Protein AF-A0A3P7JGV8-F1 (afdb_monomer_lite)

Structure (mmCIF, N/CA/C/O backbone):
data_AF-A0A3P7JGV8-F1
#
_entry.id   AF-A0A3P7JGV8-F1
#
loop_
_atom_site.group_PDB
_atom_site.id
_atom_site.type_symbol
_atom_site.label_atom_id
_atom_site.label_alt_id
_atom_site.label_comp_id
_atom_site.label_asym_id
_atom_site.label_entity_id
_atom_site.label_seq_id
_atom_site.pdbx_PDB_ins_code
_atom_site.Cartn_x
_atom_site.Cartn_y
_atom_site.Cartn_z
_atom_site.occupancy
_atom_site.B_iso_or_equiv
_atom_site.auth_seq_id
_atom_site.auth_comp_id
_atom_site.auth_asym_id
_atom_site.auth_atom_id
_atom_site.pdbx_PDB_model_num
ATOM 1 N N . MET A 1 1 ? -9.770 -25.391 11.027 1.00 71.06 1 MET A N 1
ATOM 2 C CA . MET A 1 1 ? -9.565 -23.963 10.692 1.00 71.06 1 MET A CA 1
ATOM 3 C C . MET A 1 1 ? -9.529 -23.192 12.005 1.00 71.06 1 MET A C 1
ATOM 5 O O . MET A 1 1 ? -10.420 -23.415 12.811 1.00 71.06 1 MET A O 1
ATOM 9 N N . ARG A 1 2 ? -8.484 -22.404 12.290 1.00 91.50 2 ARG A N 1
ATOM 10 C CA . ARG A 1 2 ? -8.426 -21.579 13.514 1.00 91.50 2 ARG A CA 1
ATOM 11 C C . ARG A 1 2 ? -9.051 -20.216 13.216 1.00 91.50 2 ARG A C 1
ATOM 13 O O . ARG A 1 2 ? -8.828 -19.690 12.130 1.00 91.50 2 ARG A O 1
ATOM 20 N N . GLN A 1 3 ? -9.814 -19.675 14.157 1.00 94.56 3 GLN A N 1
ATOM 21 C CA . GLN A 1 3 ? -10.401 -18.338 14.077 1.00 94.56 3 GLN A CA 1
ATOM 22 C C . GLN A 1 3 ? -9.959 -17.527 15.295 1.00 94.56 3 GLN A C 1
ATOM 24 O O . GLN A 1 3 ? -9.819 -18.079 16.385 1.00 94.56 3 GLN A O 1
ATOM 29 N N . THR A 1 4 ? -9.750 -16.230 15.093 1.00 95.12 4 THR A N 1
ATOM 30 C CA . THR A 1 4 ? -9.373 -15.276 16.139 1.00 95.12 4 THR A CA 1
ATOM 31 C C . THR A 1 4 ? -10.294 -14.073 16.033 1.00 95.12 4 THR A C 1
ATOM 33 O O . THR A 1 4 ? -10.573 -13.609 14.930 1.00 95.12 4 THR A O 1
ATOM 36 N N . MET A 1 5 ? -10.744 -13.557 17.173 1.00 95.12 5 MET A N 1
ATOM 37 C CA . MET A 1 5 ? -11.466 -12.290 17.237 1.00 95.12 5 MET A CA 1
ATOM 38 C C . MET A 1 5 ? -10.509 -11.176 17.650 1.00 95.12 5 MET A C 1
ATOM 40 O O . MET A 1 5 ? -9.721 -11.351 18.577 1.00 95.12 5 MET A O 1
ATOM 44 N N . ILE A 1 6 ? -10.581 -10.037 16.965 1.00 95.31 6 ILE A N 1
ATOM 45 C CA . ILE A 1 6 ? -9.755 -8.861 17.251 1.00 95.31 6 ILE A CA 1
ATOM 46 C C . ILE A 1 6 ? -10.686 -7.731 17.687 1.00 95.31 6 ILE A C 1
ATOM 48 O O . ILE A 1 6 ? -11.439 -7.197 16.870 1.00 95.31 6 ILE A O 1
ATOM 52 N N . CYS A 1 7 ? -10.635 -7.366 18.969 1.00 95.69 7 CYS A N 1
ATOM 53 C CA . CYS A 1 7 ? -11.390 -6.229 19.489 1.00 95.69 7 CYS A CA 1
ATOM 54 C C . CYS A 1 7 ? -10.859 -4.924 18.878 1.00 95.69 7 CYS A C 1
ATOM 56 O O . CYS A 1 7 ? -9.681 -4.611 19.010 1.00 95.69 7 CYS A O 1
ATOM 58 N N . GLN A 1 8 ? -11.732 -4.151 18.229 1.00 95.75 8 GLN A N 1
ATOM 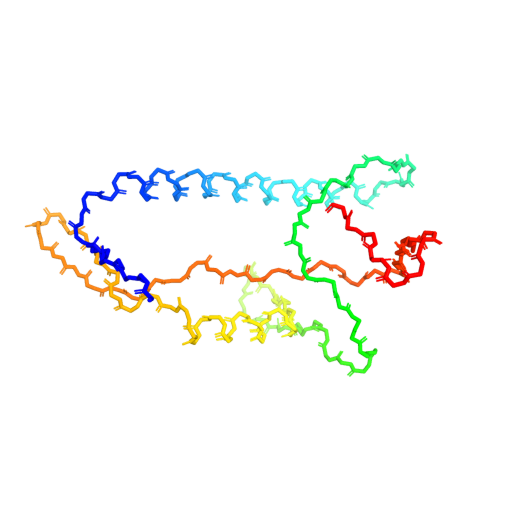59 C CA . GLN A 1 8 ? -11.371 -2.862 17.619 1.00 95.75 8 GLN A CA 1
ATOM 60 C C . GLN A 1 8 ? -11.399 -1.692 18.619 1.00 95.75 8 GLN A C 1
ATOM 62 O O . GLN A 1 8 ? -11.032 -0.583 18.260 1.00 95.75 8 GLN A O 1
ATOM 67 N N . ARG A 1 9 ? -11.849 -1.925 19.860 1.00 95.06 9 ARG A N 1
ATOM 68 C CA . ARG A 1 9 ? -11.994 -0.910 20.925 1.00 95.06 9 ARG A CA 1
ATOM 69 C C . ARG A 1 9 ? -10.976 -1.089 22.054 1.00 95.06 9 ARG A C 1
ATOM 71 O O . ARG A 1 9 ? -11.131 -0.508 23.121 1.00 95.06 9 ARG A O 1
ATOM 78 N N . GLU A 1 10 ? -9.989 -1.954 21.843 1.00 94.44 10 GLU A N 1
ATOM 79 C CA . GLU A 1 10 ? -8.896 -2.145 22.789 1.00 94.44 10 GLU A CA 1
ATOM 80 C C . GLU A 1 10 ? -8.026 -0.883 22.861 1.00 94.44 10 GLU A C 1
ATOM 82 O O . GLU A 1 10 ? -8.048 -0.051 21.949 1.00 94.44 10 GLU A O 1
ATOM 87 N N . ASN A 1 11 ? -7.234 -0.738 23.924 1.00 92.81 11 ASN A N 1
ATOM 88 C CA . ASN A 1 11 ? -6.272 0.359 24.003 1.00 92.81 11 ASN A CA 1
ATOM 89 C C . ASN A 1 11 ? -5.304 0.326 22.799 1.00 92.81 11 ASN A C 1
ATOM 91 O O . ASN A 1 11 ? -4.535 -0.620 22.616 1.00 92.81 11 ASN A O 1
ATOM 95 N N . ALA A 1 12 ? -5.328 1.390 21.992 1.00 93.19 12 ALA A N 1
ATOM 96 C CA . ALA A 1 12 ? -4.608 1.477 20.726 1.00 93.19 12 ALA A CA 1
ATOM 97 C C . ALA A 1 12 ? -3.089 1.692 20.862 1.00 93.19 12 ALA A C 1
ATOM 99 O O . ALA A 1 12 ? -2.397 1.666 19.846 1.00 93.19 12 ALA A O 1
ATOM 100 N N . PHE A 1 13 ? -2.544 1.817 22.082 1.00 95.50 13 PHE A N 1
ATOM 101 C CA . PHE A 1 13 ? -1.126 2.099 22.361 1.00 95.50 13 PHE A CA 1
ATOM 102 C C . PHE A 1 13 ? -0.137 1.351 21.451 1.00 95.50 13 PHE A C 1
ATOM 104 O O . PHE A 1 13 ? 0.807 1.946 20.926 1.00 95.50 13 PHE A O 1
ATOM 111 N N . TYR A 1 14 ? -0.346 0.048 21.241 1.00 96.06 14 TYR A N 1
ATOM 112 C CA . TYR A 1 14 ? 0.543 -0.755 20.402 1.00 96.06 14 TYR A CA 1
ATOM 113 C C . TYR A 1 14 ? 0.464 -0.350 18.923 1.00 96.06 14 TYR A C 1
ATOM 115 O O . TYR A 1 14 ? 1.490 -0.113 18.283 1.00 96.06 14 TYR A O 1
ATOM 123 N N . VAL A 1 15 ? -0.753 -0.241 18.386 1.00 94.56 15 VAL A N 1
ATOM 124 C CA . VAL A 1 15 ? -0.996 0.153 16.991 1.00 94.56 15 VAL A CA 1
ATOM 125 C C . VAL A 1 15 ? -0.494 1.573 16.748 1.00 94.56 15 VAL A C 1
ATOM 127 O O . VAL A 1 15 ? 0.194 1.810 15.757 1.00 94.56 15 VAL A O 1
ATOM 130 N N . ASP A 1 16 ? -0.760 2.490 17.673 1.00 95.12 16 ASP A N 1
ATOM 131 C CA . ASP A 1 16 ? -0.346 3.890 17.585 1.00 95.12 16 ASP A CA 1
ATOM 132 C C . ASP A 1 16 ? 1.173 4.031 17.617 1.00 95.12 16 ASP A C 1
ATOM 134 O O . ASP A 1 16 ? 1.749 4.778 16.826 1.00 95.12 16 ASP A O 1
ATOM 138 N N . THR A 1 17 ? 1.851 3.248 18.459 1.00 97.06 17 THR A N 1
ATOM 139 C CA . THR A 1 17 ? 3.316 3.207 18.483 1.00 97.06 17 THR A CA 1
ATOM 140 C C . THR A 1 17 ? 3.865 2.741 17.134 1.00 97.06 17 THR A C 1
ATOM 142 O O . THR A 1 17 ? 4.757 3.381 16.572 1.00 97.06 17 THR A O 1
ATOM 145 N N . VAL A 1 18 ? 3.313 1.663 16.567 1.00 97.25 18 VAL A N 1
ATOM 146 C CA . VAL A 1 18 ? 3.728 1.156 15.248 1.00 97.25 18 VAL A CA 1
ATOM 147 C C . VAL A 1 18 ? 3.458 2.187 14.147 1.00 97.25 18 VAL A C 1
ATOM 149 O O . VAL A 1 18 ? 4.340 2.427 13.318 1.00 97.25 18 VAL A O 1
ATOM 152 N N . LYS A 1 19 ? 2.292 2.846 14.159 1.00 94.94 19 LYS A N 1
ATOM 153 C CA . LYS A 1 19 ? 1.949 3.934 13.226 1.00 94.94 19 LYS A CA 1
ATOM 154 C C . LYS A 1 19 ? 2.938 5.099 13.347 1.00 94.94 19 LYS A C 1
ATOM 156 O O . LYS A 1 19 ? 3.503 5.516 12.341 1.00 94.94 19 LYS A O 1
ATOM 161 N N . ALA A 1 20 ? 3.266 5.532 14.561 1.00 96.50 20 ALA A N 1
ATOM 162 C CA . ALA A 1 20 ? 4.226 6.610 14.793 1.00 96.50 20 ALA A CA 1
ATOM 163 C C . ALA A 1 20 ? 5.645 6.276 14.296 1.00 96.50 20 ALA A C 1
ATOM 165 O O . ALA A 1 20 ? 6.373 7.163 13.846 1.00 96.50 20 ALA A O 1
ATOM 166 N N . PHE A 1 21 ? 6.075 5.013 14.388 1.00 97.56 21 PHE A N 1
ATOM 167 C CA . PHE A 1 21 ? 7.349 4.570 13.807 1.00 97.56 21 PHE A CA 1
ATOM 168 C C . PHE A 1 21 ? 7.293 4.479 12.278 1.00 97.56 21 PHE A C 1
ATOM 170 O O . PHE A 1 21 ? 8.256 4.866 11.611 1.00 97.56 21 PHE A O 1
ATOM 177 N N . ARG A 1 22 ? 6.178 3.995 11.717 1.00 95.75 22 ARG A N 1
ATOM 178 C CA . ARG A 1 22 ? 5.936 3.963 10.267 1.00 95.75 22 ARG A CA 1
ATOM 179 C C . ARG A 1 22 ? 6.019 5.369 9.674 1.00 95.75 22 ARG A C 1
ATOM 181 O O . ARG A 1 22 ? 6.733 5.558 8.694 1.00 95.75 22 ARG A O 1
ATOM 188 N N . ASP A 1 23 ? 5.343 6.334 10.285 1.00 94.50 23 ASP A N 1
ATOM 189 C CA . ASP A 1 23 ? 5.242 7.696 9.756 1.00 94.50 23 ASP A CA 1
ATOM 190 C C . ASP A 1 23 ? 6.601 8.404 9.799 1.00 94.50 23 ASP A C 1
ATOM 192 O O . ASP A 1 23 ? 7.064 8.900 8.774 1.00 94.50 23 ASP A O 1
ATOM 196 N N . ARG A 1 24 ? 7.341 8.280 10.911 1.00 96.00 24 ARG A N 1
ATOM 197 C CA . ARG A 1 24 ? 8.739 8.745 10.987 1.00 96.00 24 ARG A CA 1
ATOM 198 C C . ARG A 1 24 ? 9.626 8.125 9.905 1.00 96.00 24 ARG A C 1
ATOM 200 O O . ARG A 1 24 ? 10.481 8.795 9.333 1.00 96.00 24 ARG A O 1
ATOM 207 N N . ARG A 1 25 ? 9.449 6.835 9.595 1.00 95.94 25 ARG A N 1
ATOM 208 C CA . ARG A 1 25 ? 10.186 6.185 8.500 1.00 95.94 25 ARG A CA 1
ATOM 209 C C . ARG A 1 25 ? 9.813 6.779 7.138 1.00 95.94 25 ARG A C 1
ATOM 211 O O . ARG A 1 25 ? 10.694 6.863 6.282 1.00 95.94 25 ARG A O 1
ATOM 218 N N . TYR A 1 26 ? 8.555 7.152 6.910 1.00 93.12 26 TYR A N 1
ATOM 219 C CA . TYR A 1 26 ? 8.140 7.790 5.659 1.00 93.12 26 TYR A CA 1
ATOM 220 C C . TYR A 1 26 ? 8.809 9.149 5.457 1.00 93.12 26 TYR A C 1
ATOM 222 O O . TYR A 1 26 ? 9.305 9.385 4.354 1.00 93.12 26 TYR A O 1
ATOM 230 N N . ASP A 1 27 ? 8.962 9.951 6.511 1.00 92.81 27 ASP A N 1
ATOM 231 C CA . ASP A 1 27 ? 9.706 11.216 6.443 1.00 92.81 27 ASP A CA 1
ATOM 232 C C . ASP A 1 27 ? 11.145 10.985 5.957 1.00 92.81 27 ASP A C 1
ATOM 234 O O . ASP A 1 27 ? 11.599 11.578 4.975 1.00 92.81 27 ASP A O 1
ATOM 238 N N . TYR A 1 28 ? 11.858 10.037 6.577 1.00 92.50 28 TYR A N 1
ATOM 239 C CA . TYR A 1 28 ? 13.225 9.698 6.166 1.00 92.50 28 TYR A CA 1
ATOM 240 C C . TYR A 1 28 ? 13.297 9.088 4.764 1.00 92.50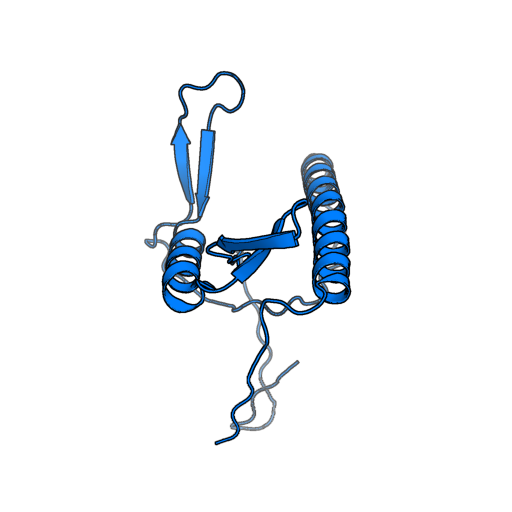 28 TYR A C 1
ATOM 242 O O . TYR A 1 28 ? 14.250 9.348 4.028 1.00 92.50 28 TYR A O 1
ATOM 250 N N . LYS A 1 29 ? 12.300 8.291 4.365 1.00 89.25 29 LYS A N 1
ATOM 251 C CA . LYS A 1 29 ? 12.213 7.735 3.008 1.00 89.25 29 LYS A CA 1
ATOM 252 C C . LYS A 1 29 ? 12.064 8.850 1.970 1.00 89.25 29 LYS A C 1
ATOM 254 O O . LYS A 1 29 ? 12.710 8.785 0.923 1.00 89.25 29 LYS A O 1
ATOM 259 N N . GLU A 1 30 ? 11.252 9.868 2.247 1.00 88.50 30 GLU A N 1
ATOM 260 C CA . GLU A 1 30 ? 11.083 11.019 1.358 1.00 88.50 30 GLU A CA 1
ATOM 261 C C . GLU A 1 30 ? 12.363 11.860 1.275 1.00 88.50 30 GLU A C 1
ATOM 263 O O . GLU A 1 30 ? 12.797 12.207 0.173 1.00 88.50 30 GLU A O 1
ATOM 268 N N . LEU A 1 31 ? 13.007 12.132 2.414 1.00 89.56 31 LEU A N 1
ATOM 269 C CA . LEU A 1 31 ? 14.292 12.836 2.460 1.00 89.56 31 LEU A CA 1
ATOM 270 C C . LEU A 1 31 ? 15.369 12.094 1.661 1.00 89.56 31 LEU A C 1
ATOM 272 O O . LEU A 1 31 ? 16.068 12.706 0.854 1.00 89.56 31 LEU A O 1
ATOM 276 N N . LEU A 1 32 ? 15.449 10.768 1.808 1.00 86.94 32 LEU A N 1
ATOM 277 C CA . LEU A 1 32 ? 16.364 9.932 1.033 1.00 86.94 32 LEU A CA 1
ATOM 278 C C . LEU A 1 32 ? 16.055 9.993 -0.467 1.00 86.94 32 LEU A C 1
ATOM 280 O O . LEU A 1 32 ? 16.978 10.069 -1.274 1.00 86.94 32 LEU A O 1
ATOM 284 N N . LYS A 1 33 ? 14.775 9.968 -0.859 1.00 85.56 33 LYS A N 1
ATOM 285 C CA . LYS A 1 33 ? 14.370 10.080 -2.268 1.00 85.56 33 LYS A CA 1
ATOM 286 C C . LYS A 1 33 ? 14.802 11.419 -2.870 1.00 85.56 33 LYS A C 1
ATOM 288 O O . LYS A 1 33 ? 15.330 11.431 -3.978 1.00 85.56 33 LYS A O 1
ATOM 293 N N . LYS A 1 34 ? 14.613 12.523 -2.141 1.00 84.56 34 LYS A N 1
ATOM 294 C CA . LYS A 1 34 ? 15.070 13.859 -2.558 1.00 84.56 34 LYS A CA 1
ATOM 295 C C . LYS A 1 34 ? 16.590 13.901 -2.706 1.00 84.56 34 LYS A C 1
ATOM 297 O O . LYS A 1 34 ? 17.073 14.299 -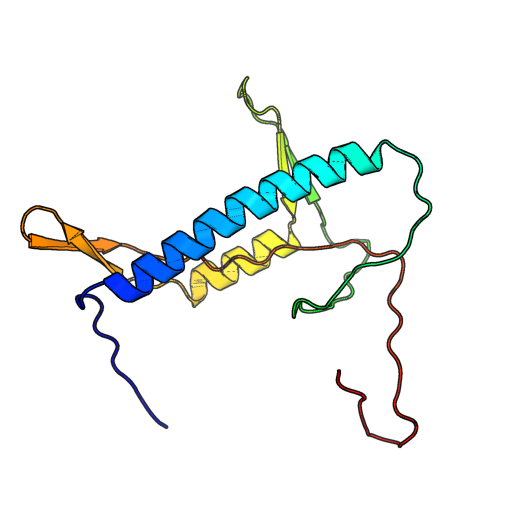3.756 1.00 84.56 34 LYS A O 1
ATOM 302 N N . ALA A 1 35 ? 17.323 13.409 -1.706 1.00 83.44 35 ALA A N 1
ATOM 303 C CA . ALA A 1 35 ? 18.783 13.362 -1.742 1.00 83.44 35 ALA A CA 1
ATOM 304 C C . ALA A 1 35 ? 19.311 12.526 -2.920 1.00 83.44 35 ALA A C 1
ATOM 306 O O . ALA A 1 35 ? 20.182 12.989 -3.649 1.00 83.44 35 ALA A O 1
ATOM 307 N N . LYS A 1 36 ? 18.746 11.333 -3.161 1.00 79.81 36 LYS A N 1
ATOM 308 C CA . LYS A 1 36 ? 19.095 10.490 -4.318 1.00 79.81 36 LYS A CA 1
ATOM 309 C C . LYS A 1 36 ? 18.847 11.199 -5.646 1.00 79.81 36 LYS A C 1
ATOM 311 O O . LYS A 1 36 ? 19.712 11.163 -6.508 1.00 79.81 36 LYS A O 1
ATOM 316 N N . SER A 1 37 ? 17.708 11.882 -5.780 1.00 77.44 37 SER A N 1
ATOM 317 C CA . SER A 1 37 ? 17.404 12.664 -6.982 1.00 77.44 37 SER A CA 1
ATOM 318 C C . SER A 1 37 ? 18.427 13.774 -7.230 1.00 77.44 37 SER A C 1
ATOM 320 O O . SER A 1 37 ? 18.732 14.039 -8.383 1.00 77.44 37 SER A O 1
ATOM 322 N N . SER A 1 38 ? 18.955 14.414 -6.182 1.00 75.19 38 SER A N 1
ATOM 323 C CA . SER A 1 38 ? 20.021 15.418 -6.314 1.00 75.19 38 SER A CA 1
ATOM 324 C C . SER A 1 38 ? 21.393 14.803 -6.622 1.00 75.19 38 SER A C 1
ATOM 326 O O . SER A 1 38 ? 22.196 15.417 -7.310 1.00 75.19 38 SER A O 1
ATOM 328 N N . LEU A 1 39 ? 21.670 13.594 -6.125 1.00 70.44 39 LEU A N 1
ATOM 329 C CA . LEU A 1 39 ? 22.896 12.841 -6.423 1.00 70.44 39 LEU A CA 1
ATOM 330 C C . LEU A 1 39 ? 22.919 12.289 -7.854 1.00 70.44 39 LEU A C 1
ATOM 332 O O . LEU A 1 39 ? 23.986 12.210 -8.447 1.00 70.44 39 LEU A O 1
ATOM 336 N N . ASP A 1 40 ? 21.762 11.937 -8.419 1.00 64.31 40 ASP A N 1
ATOM 337 C CA . ASP A 1 40 ? 21.639 11.459 -9.803 1.00 64.31 40 ASP A CA 1
ATOM 338 C C . ASP A 1 40 ? 22.023 12.521 -10.857 1.00 64.31 40 ASP A C 1
ATOM 340 O O . ASP A 1 40 ? 22.265 12.160 -12.010 1.00 64.31 40 ASP A O 1
ATOM 344 N N . GLU A 1 41 ? 22.119 13.801 -10.476 1.00 65.00 41 GLU A N 1
ATOM 345 C CA . GLU A 1 41 ? 22.660 14.889 -11.310 1.00 65.00 41 GLU A CA 1
ATOM 346 C C . GLU A 1 41 ? 24.209 14.924 -11.332 1.00 65.00 41 GLU A C 1
ATOM 348 O O . GLU A 1 41 ? 24.799 15.701 -12.083 1.00 65.00 41 GLU A O 1
ATOM 353 N N . ILE A 1 42 ? 24.881 14.067 -10.550 1.00 54.91 42 ILE A N 1
ATOM 354 C CA . ILE A 1 42 ? 26.345 13.938 -10.446 1.00 54.91 42 ILE A CA 1
ATOM 355 C C . ILE A 1 42 ? 26.779 12.579 -11.049 1.00 54.91 42 ILE A C 1
ATOM 357 O O . ILE A 1 42 ? 26.058 11.587 -10.950 1.00 54.91 42 ILE A O 1
ATOM 361 N N . SER A 1 43 ? 27.934 12.519 -11.732 1.00 49.03 43 SER A N 1
ATOM 362 C CA . SER A 1 43 ? 28.381 11.340 -12.504 1.00 49.03 43 SER A CA 1
ATOM 363 C C . SER A 1 43 ? 28.489 10.054 -11.669 1.00 49.03 43 SER A C 1
ATOM 365 O O . SER A 1 43 ? 29.055 10.062 -10.577 1.00 49.03 43 SER A O 1
ATOM 367 N N . LYS A 1 44 ? 27.978 8.946 -12.222 1.00 56.69 44 LYS A N 1
ATOM 368 C CA . LYS A 1 44 ? 27.690 7.678 -11.534 1.00 56.69 44 LYS A CA 1
ATOM 369 C C . LYS A 1 44 ? 28.775 6.612 -11.733 1.00 56.69 44 LYS A C 1
ATOM 371 O O . LYS A 1 44 ? 28.606 5.744 -12.581 1.00 56.69 44 LYS A O 1
ATOM 376 N N . ASP A 1 45 ? 29.804 6.621 -10.893 1.00 51.19 45 ASP A N 1
ATOM 377 C CA . ASP A 1 45 ? 30.684 5.464 -10.685 1.00 51.19 45 ASP A CA 1
ATOM 378 C C . ASP A 1 45 ? 30.623 5.065 -9.206 1.00 51.19 45 ASP A C 1
ATOM 380 O O . ASP A 1 45 ? 31.378 5.590 -8.403 1.00 51.19 45 ASP A O 1
ATOM 384 N N . ASP A 1 46 ? 29.662 4.209 -8.832 1.00 44.44 46 ASP A N 1
ATOM 385 C CA . ASP A 1 46 ? 29.834 3.219 -7.755 1.00 44.44 46 ASP A CA 1
ATOM 386 C C . ASP A 1 46 ? 28.582 2.346 -7.565 1.00 44.44 46 ASP A C 1
ATOM 388 O O . ASP A 1 46 ? 27.467 2.811 -7.311 1.00 44.44 46 ASP A O 1
ATOM 392 N N . ILE A 1 47 ? 28.785 1.032 -7.675 1.00 48.50 47 ILE A N 1
ATOM 393 C CA . ILE A 1 47 ? 27.756 -0.003 -7.546 1.00 48.50 47 ILE A CA 1
ATOM 394 C C . ILE A 1 47 ? 27.958 -0.699 -6.203 1.00 48.50 47 ILE A C 1
ATOM 396 O O . ILE A 1 47 ? 28.638 -1.719 -6.105 1.00 48.50 47 ILE A O 1
ATOM 400 N N . ALA A 1 48 ? 27.337 -0.174 -5.151 1.00 41.16 48 ALA A N 1
ATOM 401 C CA . ALA A 1 48 ? 27.201 -0.910 -3.900 1.00 41.16 48 ALA A CA 1
ATOM 402 C C . ALA A 1 48 ? 25.981 -0.444 -3.102 1.00 41.16 48 ALA A C 1
ATOM 404 O O . ALA A 1 48 ? 26.027 0.540 -2.370 1.00 41.16 48 ALA A O 1
ATOM 405 N N . GLY A 1 49 ? 24.892 -1.214 -3.180 1.00 44.81 49 GLY A N 1
ATOM 406 C CA . GLY A 1 49 ? 23.870 -1.176 -2.136 1.00 44.81 49 GLY A CA 1
ATOM 407 C C . GLY A 1 49 ? 22.452 -1.425 -2.610 1.00 44.81 49 GLY A C 1
ATOM 408 O O . GLY A 1 49 ? 21.659 -0.492 -2.659 1.00 44.81 49 GLY A O 1
ATOM 409 N N . ILE A 1 50 ? 22.082 -2.685 -2.854 1.00 40.56 50 ILE A N 1
ATOM 410 C CA . ILE A 1 50 ? 20.662 -3.064 -2.876 1.00 40.56 50 ILE A CA 1
ATOM 411 C C . ILE A 1 50 ? 20.484 -4.387 -2.120 1.00 40.56 50 ILE A C 1
ATOM 413 O O . ILE A 1 50 ? 20.686 -5.477 -2.653 1.00 40.56 50 ILE A O 1
ATOM 417 N N . LYS A 1 51 ? 20.123 -4.276 -0.834 1.00 41.19 51 LYS A N 1
ATOM 418 C CA . LYS A 1 51 ? 19.570 -5.379 -0.035 1.00 41.19 51 LYS A CA 1
ATOM 419 C C . LYS A 1 51 ? 18.060 -5.462 -0.258 1.00 41.19 51 LYS A C 1
ATOM 421 O O . LYS A 1 51 ? 17.381 -4.449 -0.394 1.00 41.19 51 LYS A O 1
ATOM 426 N N . ALA A 1 52 ? 17.578 -6.700 -0.288 1.00 41.75 52 ALA A N 1
ATOM 427 C CA . ALA A 1 52 ? 16.242 -7.098 -0.697 1.00 41.75 52 ALA A CA 1
ATOM 428 C C . ALA A 1 52 ? 15.126 -6.551 0.208 1.00 41.75 52 ALA A C 1
ATOM 430 O O . ALA A 1 52 ? 15.112 -6.791 1.414 1.00 41.75 52 ALA A O 1
ATOM 431 N N . ALA A 1 53 ? 14.143 -5.909 -0.421 1.00 39.94 53 ALA A N 1
ATOM 432 C CA . ALA A 1 53 ? 12.769 -5.875 0.054 1.00 39.94 53 ALA A CA 1
ATOM 433 C C . ALA A 1 53 ? 11.973 -6.903 -0.764 1.00 39.94 53 ALA A C 1
ATOM 435 O O . ALA A 1 53 ? 12.186 -7.041 -1.970 1.00 39.94 53 ALA A O 1
ATOM 436 N N . GLN A 1 54 ? 11.099 -7.663 -0.106 1.00 52.19 54 GLN A N 1
ATOM 437 C CA . GLN A 1 54 ? 10.243 -8.649 -0.762 1.00 52.19 54 GLN A CA 1
ATOM 438 C C . GLN A 1 54 ? 9.165 -7.932 -1.586 1.00 52.19 54 GLN A C 1
ATOM 440 O O . GLN A 1 54 ? 8.090 -7.619 -1.086 1.00 52.19 54 GLN A O 1
ATOM 445 N N . GLY A 1 55 ? 9.493 -7.640 -2.843 1.00 60.28 55 GLY A N 1
ATOM 446 C CA . GLY A 1 55 ? 8.552 -7.257 -3.890 1.00 60.28 55 GLY A CA 1
ATOM 447 C C . GLY A 1 55 ? 8.245 -8.439 -4.811 1.00 60.28 55 GLY A C 1
ATOM 448 O O . GLY A 1 55 ? 9.008 -9.405 -4.886 1.00 60.28 55 GLY A O 1
ATOM 449 N N . ILE A 1 56 ? 7.116 -8.364 -5.513 1.00 75.19 56 ILE A N 1
ATOM 450 C CA . ILE A 1 56 ? 6.776 -9.305 -6.584 1.00 75.19 56 ILE A CA 1
ATOM 451 C C . ILE A 1 56 ? 7.477 -8.828 -7.857 1.00 75.19 56 ILE A C 1
ATOM 453 O O . ILE A 1 56 ? 7.271 -7.698 -8.290 1.00 75.19 56 ILE A O 1
ATOM 457 N N . TRP A 1 57 ? 8.288 -9.693 -8.463 1.00 79.06 57 TRP A N 1
ATOM 458 C CA . TRP A 1 57 ? 8.914 -9.428 -9.757 1.00 79.06 57 TRP A CA 1
ATOM 459 C C . TRP A 1 57 ? 7.980 -9.884 -10.874 1.00 79.06 57 TRP A C 1
ATOM 461 O O . TRP A 1 57 ? 7.504 -11.020 -10.852 1.00 79.06 57 TRP A O 1
ATOM 471 N N . CYS A 1 58 ? 7.720 -9.017 -11.850 1.00 81.88 58 CYS A N 1
ATOM 472 C CA . CYS A 1 58 ? 6.901 -9.353 -13.009 1.00 81.88 58 CYS A CA 1
ATOM 473 C C . CYS A 1 58 ? 7.467 -8.736 -14.291 1.00 81.88 58 CYS A C 1
ATOM 475 O O . CYS A 1 58 ? 8.158 -7.719 -14.257 1.00 81.88 58 CYS A O 1
ATOM 477 N N . LEU A 1 59 ? 7.171 -9.385 -15.416 1.00 84.19 59 LEU A N 1
ATOM 478 C CA . LEU A 1 59 ? 7.419 -8.869 -16.756 1.00 84.19 59 LEU A CA 1
ATOM 479 C C . LEU A 1 59 ? 6.072 -8.424 -17.322 1.00 84.19 59 LEU A C 1
ATOM 481 O O . LEU A 1 59 ? 5.130 -9.218 -17.353 1.00 84.19 59 LEU A O 1
ATOM 485 N N . LEU A 1 60 ? 5.983 -7.170 -17.756 1.00 87.00 60 LEU A N 1
ATOM 486 C CA . LEU A 1 60 ? 4.811 -6.631 -18.441 1.00 87.00 60 LEU A CA 1
ATOM 487 C C . LEU A 1 60 ? 5.164 -6.365 -19.913 1.00 87.00 60 LEU A C 1
ATOM 489 O O . LEU A 1 60 ? 6.304 -5.996 -20.200 1.00 87.00 60 LEU A O 1
ATOM 493 N N . PRO A 1 61 ? 4.225 -6.557 -20.859 1.00 92.25 61 PRO A N 1
ATOM 494 C CA . PRO A 1 61 ? 4.445 -6.180 -22.252 1.00 92.25 61 PRO A CA 1
ATOM 495 C C . PRO A 1 61 ? 4.772 -4.691 -22.382 1.00 92.25 61 PRO A C 1
ATOM 497 O O . PRO A 1 61 ? 4.176 -3.873 -21.688 1.00 92.25 61 PRO A O 1
ATOM 500 N N . ALA A 1 62 ? 5.625 -4.320 -23.339 1.00 88.12 62 ALA A N 1
ATOM 501 C CA . ALA A 1 62 ? 5.956 -2.913 -23.601 1.00 88.12 62 ALA A CA 1
ATOM 502 C C . ALA A 1 62 ? 4.738 -2.064 -24.023 1.00 88.12 62 ALA A C 1
ATOM 504 O O . ALA A 1 62 ? 4.741 -0.847 -23.890 1.00 88.12 62 ALA A O 1
ATOM 505 N N . SER A 1 63 ? 3.683 -2.706 -24.533 1.00 92.88 63 SER A N 1
ATOM 506 C CA . SER A 1 63 ? 2.412 -2.058 -24.865 1.00 92.88 63 SER A CA 1
ATOM 507 C C . SER A 1 63 ? 1.499 -1.839 -23.653 1.00 92.88 63 SER A C 1
ATOM 509 O O . SER A 1 63 ? 0.420 -1.267 -23.803 1.00 92.88 63 SER A O 1
ATOM 511 N N . PHE A 1 64 ? 1.862 -2.346 -22.472 1.00 92.25 64 PHE A N 1
ATOM 512 C CA . PHE A 1 64 ? 1.058 -2.192 -21.267 1.00 92.25 64 PHE A CA 1
ATOM 513 C C . PHE A 1 64 ? 1.179 -0.756 -20.727 1.00 92.25 64 PHE A C 1
ATOM 515 O O . PHE A 1 64 ? 2.284 -0.215 -20.698 1.00 92.25 64 PHE A O 1
ATOM 522 N N . PRO A 1 65 ? 0.085 -0.115 -20.273 1.00 92.31 65 PRO A N 1
ATOM 523 C CA . PRO A 1 65 ? 0.161 1.246 -19.753 1.00 92.31 65 PRO A CA 1
ATOM 524 C C . PRO A 1 65 ? 1.041 1.327 -18.498 1.00 92.31 65 PRO A C 1
ATOM 526 O O . PRO A 1 65 ? 0.757 0.665 -17.501 1.00 92.31 65 PRO A O 1
ATOM 529 N N . GLU A 1 66 ? 2.081 2.164 -18.529 1.00 88.75 66 GLU A N 1
ATOM 530 C CA . GLU A 1 66 ? 2.982 2.376 -17.389 1.00 88.75 66 GLU A CA 1
ATOM 531 C C . GLU A 1 66 ? 2.561 3.580 -16.540 1.00 88.75 66 GLU A C 1
ATOM 533 O O . GLU A 1 66 ? 1.834 3.433 -15.560 1.00 88.75 66 GLU A O 1
ATOM 538 N N . ASN A 1 67 ? 3.013 4.783 -16.901 1.00 92.50 67 ASN A N 1
ATOM 539 C CA . ASN A 1 67 ? 2.807 6.001 -16.127 1.00 92.50 67 ASN A CA 1
ATOM 540 C C . ASN A 1 67 ? 1.917 6.982 -16.889 1.00 92.50 67 ASN A C 1
ATOM 542 O O . ASN A 1 67 ? 2.220 7.377 -18.014 1.00 92.50 67 ASN A O 1
ATOM 546 N N . ILE A 1 68 ? 0.845 7.431 -16.242 1.00 91.19 68 ILE A N 1
ATOM 547 C CA . ILE A 1 68 ? -0.074 8.438 -16.775 1.00 91.19 68 ILE A CA 1
ATOM 548 C C . ILE A 1 68 ? 0.135 9.726 -15.984 1.00 91.19 68 ILE A C 1
ATOM 550 O O . ILE A 1 68 ? 0.053 9.733 -14.755 1.00 91.19 68 ILE A O 1
ATOM 554 N N . THR A 1 69 ? 0.422 10.827 -16.681 1.00 92.56 69 THR A N 1
ATOM 555 C CA . THR A 1 69 ? 0.626 12.137 -16.050 1.00 92.56 69 THR A CA 1
ATOM 556 C C . THR A 1 69 ? -0.587 13.031 -16.264 1.00 92.56 69 THR A C 1
ATOM 558 O O . THR A 1 69 ? -0.908 13.413 -17.387 1.00 92.56 69 THR A O 1
ATOM 561 N N . PHE A 1 70 ? -1.229 13.412 -15.166 1.00 91.75 70 PHE A N 1
ATOM 562 C CA . PHE A 1 70 ? -2.349 14.340 -15.134 1.00 91.75 70 PHE A CA 1
ATOM 563 C C . PHE A 1 70 ? -1.841 15.763 -14.906 1.00 91.75 70 PHE A C 1
ATOM 565 O O . PHE A 1 70 ? -1.053 16.011 -13.988 1.00 91.75 70 PHE A O 1
ATOM 572 N N . LYS A 1 71 ? -2.301 16.711 -15.727 1.00 91.44 71 LYS A N 1
ATOM 573 C CA . LYS A 1 71 ? -2.048 18.144 -15.527 1.00 91.44 71 LYS A CA 1
ATOM 574 C C . LYS A 1 71 ? -3.102 18.706 -14.581 1.00 91.44 71 LYS A C 1
ATOM 576 O O . LYS A 1 71 ? -4.294 18.498 -14.791 1.00 91.44 71 LYS A O 1
ATOM 581 N N . LEU A 1 72 ? -2.660 19.413 -13.549 1.00 91.56 72 LEU A N 1
ATOM 582 C CA . LEU A 1 72 ? -3.541 20.056 -12.580 1.00 91.56 72 LEU A CA 1
ATOM 583 C C . LEU A 1 72 ? -3.611 21.557 -12.861 1.00 91.56 72 LEU A C 1
ATOM 585 O O . LEU A 1 72 ? -2.624 22.167 -13.261 1.00 91.56 72 LEU A O 1
ATOM 589 N N . GLN A 1 73 ? -4.761 22.167 -12.578 1.00 85.88 73 GLN A N 1
ATOM 590 C CA . GLN A 1 73 ? -4.948 23.623 -12.662 1.00 85.88 73 GLN A CA 1
ATOM 591 C C . GLN A 1 73 ? -4.438 24.365 -11.407 1.00 85.88 73 GLN A C 1
ATOM 593 O O . GLN A 1 73 ? -4.659 25.559 -11.249 1.00 85.88 73 GLN A O 1
ATOM 598 N N . ASN A 1 74 ? -3.762 23.666 -10.489 1.00 82.44 74 ASN A N 1
ATOM 599 C CA . ASN A 1 74 ? -3.295 24.221 -9.221 1.00 82.44 74 ASN A CA 1
ATOM 600 C C . ASN A 1 74 ? -1.883 24.824 -9.354 1.00 82.44 74 ASN A C 1
ATOM 602 O O . ASN A 1 74 ? -0.962 24.177 -9.853 1.00 82.44 74 ASN A O 1
ATOM 606 N N . HIS A 1 75 ? -1.684 26.034 -8.826 1.00 69.38 75 HIS A N 1
ATOM 607 C CA . HIS A 1 75 ? -0.398 26.739 -8.848 1.00 69.38 75 HIS A CA 1
ATOM 608 C C . HIS A 1 75 ? 0.714 26.051 -8.037 1.00 69.38 75 HIS A C 1
ATOM 610 O O . HIS A 1 75 ? 1.886 26.194 -8.382 1.00 69.38 75 HIS A O 1
ATOM 616 N N . LYS A 1 76 ? 0.379 25.291 -6.982 1.00 78.25 76 LYS A N 1
ATOM 617 C CA . LYS A 1 76 ? 1.380 24.638 -6.111 1.00 78.25 76 LYS A CA 1
ATOM 618 C C . LYS A 1 76 ? 1.912 23.311 -6.656 1.00 78.25 76 LYS A C 1
ATOM 620 O O . LYS A 1 76 ? 3.043 22.942 -6.361 1.00 78.25 76 LYS A O 1
ATOM 625 N N . LYS A 1 77 ? 1.114 22.580 -7.437 1.00 78.38 77 LYS A N 1
ATOM 626 C CA . LYS A 1 77 ? 1.505 21.290 -8.021 1.00 78.38 77 LYS A CA 1
ATOM 627 C C . LYS A 1 77 ? 0.925 21.191 -9.424 1.00 78.38 77 LYS A C 1
ATOM 629 O O . LYS A 1 77 ? -0.276 21.006 -9.578 1.00 78.38 77 LYS A O 1
ATOM 634 N N . LYS A 1 78 ? 1.792 21.331 -10.429 1.00 84.75 78 LYS A N 1
ATOM 635 C CA . LYS A 1 78 ? 1.403 21.442 -11.846 1.00 84.75 78 LYS A CA 1
ATOM 636 C C . LYS A 1 78 ? 1.006 20.104 -12.476 1.00 84.75 78 LYS A C 1
ATOM 638 O O . LYS A 1 78 ? 0.239 20.077 -13.436 1.00 84.75 78 LYS A O 1
ATOM 643 N N . SER A 1 79 ? 1.511 18.993 -11.944 1.00 88.94 79 SER A N 1
ATOM 644 C CA . SER A 1 79 ? 1.204 17.658 -12.452 1.00 88.94 79 SER A CA 1
ATOM 645 C C . SER A 1 79 ? 1.271 16.581 -11.371 1.00 88.94 79 SER A C 1
ATOM 647 O O . SER A 1 79 ? 1.928 16.730 -10.335 1.00 88.94 79 SER A O 1
ATOM 649 N N . VAL A 1 80 ? 0.563 15.482 -11.619 1.00 90.19 80 VAL A N 1
ATOM 650 C CA . VAL A 1 80 ? 0.627 14.244 -10.837 1.00 90.19 80 VAL A CA 1
ATOM 651 C C . VAL A 1 80 ? 0.823 13.086 -11.800 1.00 90.19 80 VAL A C 1
ATOM 653 O O . VAL A 1 80 ? 0.030 12.907 -12.719 1.00 90.19 80 VAL A O 1
ATOM 656 N N . THR A 1 81 ? 1.864 12.295 -11.570 1.00 90.88 81 THR A N 1
ATOM 657 C CA . THR A 1 81 ? 2.123 11.061 -12.313 1.00 90.88 81 THR A CA 1
ATOM 658 C C . THR A 1 81 ? 1.648 9.872 -11.492 1.00 90.88 81 THR A C 1
ATOM 660 O O . THR A 1 81 ? 1.983 9.753 -10.313 1.00 90.88 81 THR A O 1
ATOM 663 N N . VAL A 1 82 ? 0.856 9.010 -12.118 1.00 91.62 82 VAL A N 1
ATOM 664 C CA . VAL A 1 82 ? 0.297 7.798 -11.523 1.00 91.62 82 VAL A CA 1
ATOM 665 C C . VAL A 1 82 ? 0.808 6.599 -12.306 1.00 91.62 82 VAL A C 1
ATOM 667 O O . VAL A 1 82 ? 0.650 6.544 -13.524 1.00 91.62 82 VAL A O 1
ATOM 670 N N . SER A 1 83 ? 1.382 5.629 -11.597 1.00 93.69 83 SER A N 1
ATOM 671 C CA . SER A 1 83 ? 1.676 4.313 -12.162 1.00 93.69 83 SER A CA 1
ATOM 672 C C . SER A 1 83 ? 0.372 3.530 -12.289 1.00 93.69 83 SER A C 1
ATOM 674 O O . SER A 1 83 ? -0.273 3.242 -11.280 1.00 93.69 83 SER A O 1
ATOM 676 N N . TYR A 1 84 ? -0.030 3.197 -13.513 1.00 94.00 84 TYR A N 1
ATOM 677 C CA . TYR A 1 84 ? -1.247 2.441 -13.796 1.00 94.00 84 TYR A CA 1
ATOM 678 C C . TYR A 1 84 ? -1.230 1.027 -13.179 1.00 94.00 84 TYR A C 1
ATOM 680 O O . TYR A 1 84 ? -2.198 0.700 -12.486 1.00 94.00 84 TYR A O 1
ATOM 688 N N . PRO A 1 85 ? -0.148 0.219 -13.294 1.00 93.00 85 PRO A N 1
ATOM 689 C CA . PRO A 1 85 ? -0.069 -1.070 -12.603 1.00 93.00 85 PRO A CA 1
ATOM 690 C C . PRO A 1 85 ? -0.202 -0.922 -11.081 1.00 93.00 85 PRO A C 1
ATOM 692 O O . PRO A 1 85 ? -0.952 -1.663 -10.445 1.00 93.00 85 PRO A O 1
ATOM 695 N N . GLY A 1 86 ? 0.480 0.072 -10.496 1.00 92.62 86 GLY A N 1
ATOM 696 C CA . GLY A 1 86 ? 0.407 0.345 -9.060 1.00 92.62 86 GLY A CA 1
ATOM 697 C C . GLY A 1 86 ? -0.995 0.766 -8.617 1.00 92.62 86 GLY A C 1
ATOM 698 O O . GLY A 1 86 ? -1.518 0.251 -7.631 1.00 92.62 86 GLY A O 1
ATOM 699 N N . ALA A 1 87 ? -1.643 1.657 -9.370 1.00 94.56 87 ALA A N 1
ATOM 700 C CA . ALA A 1 87 ? -3.000 2.114 -9.089 1.00 94.56 87 ALA A CA 1
ATOM 701 C C . ALA A 1 87 ? -4.026 0.976 -9.171 1.00 94.56 87 ALA A C 1
ATOM 703 O O . ALA A 1 87 ? -4.886 0.877 -8.297 1.00 94.56 87 ALA A O 1
ATOM 704 N N . MET A 1 88 ? -3.911 0.094 -10.168 1.00 94.62 88 MET A N 1
ATOM 705 C CA . MET A 1 88 ? -4.780 -1.077 -10.310 1.00 94.62 88 MET A CA 1
ATOM 706 C C . MET A 1 88 ? -4.667 -2.006 -9.094 1.00 94.62 88 MET A C 1
ATOM 708 O O . MET A 1 88 ? -5.684 -2.374 -8.506 1.00 94.62 88 MET A O 1
ATOM 712 N N . LEU A 1 89 ? -3.444 -2.348 -8.677 1.00 94.06 89 LEU A N 1
ATOM 713 C CA . LEU A 1 89 ? -3.223 -3.202 -7.505 1.00 94.06 89 LEU A CA 1
ATOM 714 C C . LEU A 1 89 ? -3.737 -2.547 -6.217 1.00 94.06 89 LEU A C 1
ATOM 716 O O . LEU A 1 89 ? -4.394 -3.205 -5.413 1.00 94.06 89 LEU A O 1
ATOM 720 N N . ASN A 1 90 ? -3.500 -1.246 -6.048 1.00 95.88 90 ASN A N 1
ATOM 721 C CA . ASN A 1 90 ? -3.975 -0.495 -4.886 1.00 95.88 90 ASN A CA 1
ATOM 722 C C . ASN A 1 90 ? -5.503 -0.418 -4.830 1.00 95.88 90 ASN A C 1
ATOM 724 O O . ASN A 1 90 ? -6.075 -0.546 -3.750 1.00 95.88 90 ASN A O 1
ATOM 728 N N . ALA A 1 91 ? -6.176 -0.279 -5.974 1.00 96.31 91 ALA A N 1
ATOM 729 C CA . ALA A 1 91 ? -7.634 -0.314 -6.037 1.00 96.31 91 ALA A CA 1
ATOM 730 C C . ALA A 1 91 ? -8.191 -1.680 -5.602 1.00 96.31 91 ALA A C 1
ATOM 732 O O . ALA A 1 91 ? -9.134 -1.733 -4.812 1.00 96.31 91 ALA A O 1
ATOM 733 N N . VAL A 1 92 ? -7.579 -2.780 -6.057 1.00 96.12 92 VAL A N 1
ATOM 734 C CA . VAL A 1 92 ? -7.977 -4.145 -5.668 1.00 96.12 92 VAL A CA 1
ATOM 735 C C . VAL A 1 92 ? -7.736 -4.391 -4.178 1.00 96.12 92 VAL A C 1
ATOM 737 O O . VAL A 1 92 ? -8.616 -4.919 -3.499 1.00 96.12 92 VAL A O 1
ATOM 740 N N . VAL A 1 93 ? -6.584 -3.973 -3.642 1.00 95.75 93 VAL A N 1
ATOM 741 C CA . VAL A 1 93 ? -6.298 -4.101 -2.204 1.00 95.75 93 VAL A CA 1
ATOM 742 C C . VAL A 1 93 ? -7.288 -3.300 -1.374 1.00 95.75 93 VAL A C 1
ATOM 744 O O . VAL A 1 93 ? -7.824 -3.808 -0.390 1.00 95.75 93 VAL A O 1
ATOM 747 N N . ASN A 1 94 ? -7.569 -2.068 -1.784 1.00 96.62 94 ASN A N 1
ATOM 748 C CA . ASN A 1 94 ? -8.530 -1.227 -1.093 1.00 96.62 94 ASN A CA 1
ATOM 749 C C . ASN A 1 94 ? -9.944 -1.829 -1.128 1.00 96.62 94 ASN A C 1
ATOM 751 O O . ASN A 1 94 ? -10.656 -1.780 -0.130 1.00 96.62 94 ASN A O 1
ATOM 755 N N . ALA A 1 95 ? -10.358 -2.438 -2.238 1.00 96.50 95 ALA A N 1
ATOM 756 C CA . ALA A 1 95 ? -11.669 -3.076 -2.322 1.00 96.50 95 ALA A CA 1
ATOM 757 C C . ALA A 1 95 ? -11.767 -4.363 -1.481 1.00 96.50 95 ALA A C 1
ATOM 759 O O . ALA A 1 95 ? -12.807 -4.616 -0.881 1.00 96.50 95 ALA A O 1
ATOM 760 N N . GLY A 1 96 ? -10.707 -5.176 -1.439 1.00 96.62 96 GLY A N 1
ATOM 761 C CA . GLY A 1 96 ? -10.744 -6.503 -0.813 1.00 96.62 96 GLY A CA 1
ATOM 762 C C . GLY A 1 96 ? -10.312 -6.562 0.654 1.00 96.62 96 GLY A C 1
ATOM 763 O O . GLY A 1 96 ? -10.689 -7.500 1.351 1.00 96.62 96 GLY A O 1
ATOM 764 N N . PHE A 1 97 ? -9.508 -5.604 1.124 1.00 96.69 97 PHE A N 1
ATOM 765 C CA . PHE A 1 97 ? -8.800 -5.708 2.411 1.00 96.69 97 PHE A CA 1
ATOM 766 C C . PHE A 1 97 ? -8.947 -4.474 3.308 1.00 96.69 97 PHE A C 1
ATOM 768 O O . PHE A 1 97 ? -8.205 -4.326 4.279 1.00 96.69 97 PHE A O 1
ATOM 775 N N . THR A 1 98 ? -9.885 -3.576 3.003 1.00 97.94 98 THR A N 1
ATOM 776 C CA . THR A 1 98 ? -10.165 -2.428 3.873 1.00 97.94 98 THR A CA 1
ATOM 777 C C . THR A 1 98 ? -10.859 -2.870 5.152 1.00 97.94 98 THR A C 1
ATOM 779 O O . THR A 1 98 ? -11.820 -3.636 5.119 1.00 97.94 98 THR A O 1
ATOM 782 N N . ASN A 1 99 ? -10.383 -2.364 6.292 1.00 97.44 99 ASN A N 1
ATOM 783 C CA . ASN A 1 99 ? -11.055 -2.563 7.565 1.00 97.44 99 ASN A CA 1
ATOM 784 C C . ASN A 1 99 ? -12.193 -1.546 7.700 1.00 97.44 99 ASN A C 1
ATOM 786 O O . ASN A 1 99 ? -11.961 -0.388 8.042 1.00 97.44 99 ASN A O 1
ATOM 790 N N . ASP A 1 100 ? -13.422 -1.994 7.455 1.00 97.25 100 ASP A N 1
ATOM 791 C CA . ASP A 1 100 ? -14.633 -1.177 7.599 1.00 97.25 100 ASP A CA 1
ATOM 792 C C . ASP A 1 100 ? -15.106 -1.018 9.059 1.00 97.25 100 ASP A C 1
ATOM 794 O O . ASP A 1 100 ? -16.095 -0.335 9.319 1.00 97.25 100 ASP A O 1
ATOM 798 N N . GLN A 1 101 ? -14.432 -1.665 10.013 1.00 96.88 101 GLN A N 1
ATOM 799 C CA . GLN A 1 101 ? -14.820 -1.740 11.424 1.00 96.88 101 GLN A CA 1
ATOM 800 C C . GLN A 1 101 ? -13.824 -1.028 12.350 1.00 96.88 101 GLN A C 1
ATOM 802 O O . GLN A 1 101 ? -13.855 -1.251 13.562 1.00 96.88 101 GLN A O 1
ATOM 807 N N . TYR A 1 102 ? -12.921 -0.197 11.827 1.00 96.81 102 TYR A N 1
ATOM 808 C CA . TYR A 1 102 ? -11.901 0.455 12.647 1.00 96.81 102 TYR A CA 1
ATOM 809 C C . TYR A 1 102 ? -12.555 1.478 13.587 1.00 96.81 102 TYR A C 1
ATOM 811 O O . TYR A 1 102 ? -13.170 2.438 13.126 1.00 96.81 102 TYR A O 1
ATOM 819 N N . HIS A 1 103 ? -12.454 1.274 14.903 1.00 96.81 103 HIS A N 1
ATOM 820 C CA . HIS A 1 103 ? -13.033 2.188 15.889 1.00 96.81 103 HIS A CA 1
ATOM 821 C C . HIS A 1 103 ? -11.980 3.190 16.372 1.00 96.81 103 HIS A C 1
ATOM 823 O O . HIS A 1 103 ? -10.891 2.805 16.786 1.00 96.81 103 HIS A O 1
ATOM 829 N N . ASN A 1 104 ? -12.338 4.471 16.383 1.00 93.56 104 ASN A N 1
ATOM 830 C CA . ASN A 1 104 ? -11.517 5.546 16.935 1.00 93.56 104 ASN A CA 1
ATOM 831 C C . ASN A 1 104 ? -12.149 6.061 18.225 1.00 93.56 104 ASN A C 1
ATOM 833 O O . ASN A 1 104 ? -13.333 6.408 18.225 1.00 93.56 104 ASN A O 1
ATOM 837 N N . LEU A 1 105 ? -11.359 6.106 19.297 1.00 94.44 105 LEU A N 1
ATOM 838 C CA . LEU A 1 105 ? -11.761 6.683 20.576 1.00 94.44 105 LEU A CA 1
ATOM 839 C C . LEU A 1 105 ? -11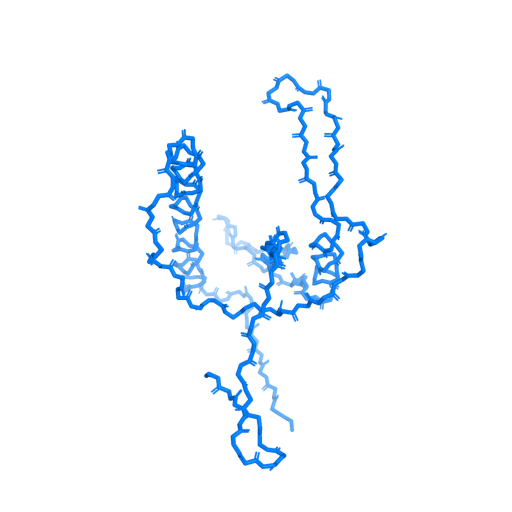.796 8.211 20.463 1.00 94.44 105 LEU A C 1
ATOM 841 O O . LEU A 1 105 ? -10.823 8.831 20.033 1.00 94.44 105 LEU A O 1
ATOM 845 N N . GLN A 1 106 ? -12.915 8.801 20.858 1.00 94.38 106 GLN A N 1
ATOM 846 C CA . GLN A 1 106 ? -13.121 10.243 20.888 1.00 94.38 106 GLN A CA 1
ATOM 847 C C . GLN A 1 106 ? -12.799 10.819 22.278 1.00 94.38 106 GLN A C 1
ATOM 849 O O . GLN A 1 106 ? -12.818 10.082 23.269 1.00 94.38 106 GLN A O 1
ATOM 854 N N . PRO A 1 107 ? -12.527 12.134 22.393 1.00 93.81 107 PRO A N 1
ATOM 855 C CA . PRO A 1 107 ? -12.211 12.769 23.678 1.00 93.81 107 PRO A CA 1
ATOM 856 C C . PRO A 1 107 ? -13.324 12.655 24.730 1.00 93.81 107 PRO A C 1
ATOM 858 O O . PRO A 1 107 ? -13.047 12.714 25.924 1.00 93.81 107 PRO A O 1
ATOM 861 N N . ASP A 1 108 ? -14.574 12.491 24.293 1.00 94.75 108 ASP A N 1
ATOM 862 C CA . ASP A 1 108 ? -15.752 12.301 25.148 1.00 94.75 108 ASP A CA 1
ATOM 863 C C . ASP A 1 108 ? -15.924 10.848 25.645 1.00 94.75 108 ASP A C 1
ATOM 865 O O . ASP A 1 108 ? -16.868 10.552 26.377 1.00 94.75 108 ASP A O 1
ATOM 869 N N . GLY A 1 109 ? -15.024 9.936 25.257 1.00 91.62 109 GLY A N 1
ATO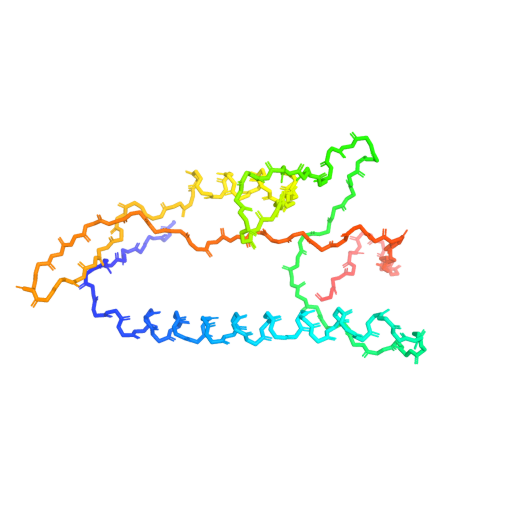M 870 C CA . GLY A 1 109 ? -15.084 8.509 25.580 1.00 91.62 109 GLY A CA 1
ATOM 871 C C . GLY A 1 109 ? -15.957 7.678 24.631 1.00 91.62 109 GLY A C 1
ATOM 872 O O . GLY A 1 109 ? -16.045 6.457 24.793 1.00 91.62 109 GLY A O 1
ATOM 873 N N . SER A 1 110 ? -16.594 8.301 23.635 1.00 94.94 110 SER A N 1
ATOM 874 C CA . SER A 1 110 ? -17.352 7.600 22.598 1.00 94.94 110 SER A CA 1
ATOM 875 C C . SER A 1 110 ? -16.429 6.998 21.529 1.00 94.94 110 SER A C 1
ATOM 877 O O . SER A 1 110 ? -15.233 7.282 21.473 1.00 94.94 110 SER A O 1
ATOM 879 N N . TYR A 1 111 ? -16.975 6.126 20.675 1.00 95.69 111 TYR A N 1
ATOM 880 C CA . TYR A 1 111 ? -16.231 5.548 19.554 1.00 95.69 111 TYR A CA 1
ATOM 881 C C . TYR A 1 111 ? -16.919 5.853 18.230 1.00 95.69 111 TYR A C 1
ATOM 883 O O . TYR A 1 111 ? -18.116 5.607 18.080 1.00 95.69 111 TYR A O 1
ATOM 891 N N . THR A 1 112 ? -16.140 6.290 17.246 1.00 96.25 112 THR A N 1
ATOM 892 C CA . THR A 1 112 ? -16.591 6.454 15.856 1.00 96.25 112 THR A CA 1
ATOM 893 C C . THR A 1 112 ? -15.966 5.386 14.975 1.00 96.25 112 THR A C 1
ATOM 895 O O . THR A 1 112 ? -14.771 5.122 15.102 1.00 96.25 112 THR A O 1
ATOM 898 N N . ILE A 1 113 ? -16.738 4.816 14.055 1.00 96.88 113 ILE A N 1
ATOM 899 C CA . ILE A 1 113 ? -16.234 3.827 13.099 1.00 96.88 113 ILE A CA 1
ATOM 900 C C . ILE A 1 113 ? -15.777 4.538 11.825 1.00 96.88 113 ILE A C 1
ATOM 902 O O . ILE A 1 113 ? -16.506 5.363 11.273 1.00 96.88 113 ILE A O 1
ATOM 906 N N . SER A 1 114 ? -14.583 4.199 11.352 1.00 95.88 114 SER A N 1
ATOM 907 C CA . SER A 1 114 ? -14.040 4.646 10.072 1.00 95.88 114 SER A CA 1
ATOM 908 C C . SER A 1 114 ? -13.543 3.464 9.246 1.00 95.88 114 SER A C 1
ATOM 910 O O . SER A 1 114 ? -13.228 2.398 9.773 1.00 95.88 114 SER A O 1
ATOM 912 N N . LYS A 1 115 ? -13.427 3.681 7.935 1.00 96.19 115 LYS A N 1
ATOM 913 C CA . LYS A 1 115 ? -12.757 2.749 7.029 1.00 96.19 115 LYS A CA 1
ATOM 914 C C . LYS A 1 115 ? -11.262 3.034 7.042 1.00 96.19 115 LYS A C 1
ATOM 916 O O . LYS A 1 115 ? -10.869 4.151 6.720 1.00 96.19 115 LYS A O 1
ATOM 921 N N . GLU A 1 116 ? -10.452 2.049 7.404 1.00 95.75 116 GLU A N 1
ATOM 922 C CA . GLU A 1 116 ? -8.997 2.194 7.486 1.00 95.75 116 GLU A CA 1
ATOM 923 C C . GLU A 1 116 ? -8.307 1.197 6.551 1.00 95.75 116 GLU A C 1
ATOM 925 O O . GLU A 1 116 ? -8.525 -0.016 6.626 1.00 95.75 116 GLU A O 1
ATOM 930 N N . ASN A 1 117 ? -7.437 1.714 5.684 1.00 96.44 117 ASN A N 1
ATOM 931 C CA . ASN A 1 117 ? -6.517 0.915 4.887 1.00 96.44 117 ASN A CA 1
ATOM 932 C C . ASN A 1 117 ? -5.282 1.747 4.534 1.00 96.44 117 ASN A C 1
ATOM 934 O O . ASN A 1 117 ? -5.380 2.776 3.871 1.00 96.44 117 ASN A O 1
ATOM 938 N N . SER A 1 118 ? -4.113 1.294 4.980 1.00 94.44 118 SER A N 1
ATOM 939 C CA . SER A 1 118 ? -2.834 1.942 4.682 1.00 94.44 118 SER A CA 1
ATOM 940 C C . SER A 1 118 ? -1.880 1.025 3.913 1.00 94.44 118 SER A C 1
ATOM 942 O O . SER A 1 118 ? -0.662 1.139 4.064 1.00 94.44 118 SER A O 1
ATOM 944 N N . ILE A 1 119 ? -2.416 0.059 3.163 1.00 93.81 119 ILE A N 1
ATOM 945 C CA . ILE A 1 119 ? -1.639 -0.904 2.381 1.00 93.81 119 ILE A CA 1
ATOM 946 C C . ILE A 1 119 ? -1.554 -0.400 0.943 1.00 93.81 119 ILE A C 1
ATOM 948 O O . ILE A 1 119 ? -2.555 -0.342 0.232 1.00 93.81 119 ILE A O 1
ATOM 952 N N . PHE A 1 120 ? -0.339 -0.072 0.511 1.00 92.88 120 PHE A N 1
ATOM 953 C CA . PHE A 1 120 ? -0.076 0.424 -0.834 1.00 92.88 120 PHE A CA 1
ATOM 954 C C . PHE A 1 120 ? 1.103 -0.318 -1.457 1.00 92.88 120 PHE A C 1
ATOM 956 O O . PHE A 1 120 ? 2.174 -0.438 -0.859 1.00 92.88 120 PHE A O 1
ATOM 963 N N . PHE A 1 121 ? 0.905 -0.782 -2.682 1.00 90.94 121 PHE A N 1
ATOM 964 C CA . PHE A 1 121 ? 1.957 -1.165 -3.600 1.00 90.94 121 PHE A CA 1
ATOM 965 C C . PHE A 1 121 ? 2.617 0.080 -4.184 1.00 90.94 121 PHE A C 1
ATOM 967 O O . PHE A 1 121 ? 1.957 1.025 -4.629 1.00 90.94 121 PHE A O 1
ATOM 974 N N . GLU A 1 122 ? 3.940 0.029 -4.226 1.00 87.75 122 GLU A N 1
ATOM 975 C CA . GLU A 1 122 ? 4.778 0.938 -4.989 1.00 87.75 122 GLU A CA 1
ATOM 976 C C . GLU A 1 122 ? 5.461 0.128 -6.089 1.00 87.75 122 GLU A C 1
ATOM 978 O O . GLU A 1 122 ? 5.880 -1.008 -5.863 1.00 87.75 122 GLU A O 1
ATOM 983 N N . VAL A 1 123 ? 5.550 0.709 -7.282 1.00 86.44 123 VAL A N 1
ATOM 984 C CA . VAL A 1 123 ? 6.241 0.094 -8.415 1.00 86.44 123 VAL A CA 1
ATOM 985 C C . VAL A 1 123 ? 7.654 0.659 -8.466 1.00 86.44 123 VAL A C 1
ATOM 987 O O . VAL A 1 123 ? 7.827 1.877 -8.457 1.00 86.44 123 VAL A O 1
ATOM 990 N N . ASP A 1 124 ? 8.641 -0.233 -8.512 1.00 82.94 124 ASP A N 1
ATOM 991 C CA . ASP A 1 124 ? 10.047 0.092 -8.754 1.00 82.94 124 ASP A CA 1
ATOM 992 C C . ASP A 1 124 ? 10.469 -0.531 -10.094 1.00 82.94 124 ASP A C 1
ATOM 994 O O . ASP A 1 124 ? 10.156 -1.693 -10.366 1.00 82.94 124 ASP A O 1
ATOM 998 N N . GLY A 1 125 ? 11.096 0.267 -10.958 1.00 78.94 125 GLY A N 1
ATOM 999 C CA . GLY A 1 125 ? 11.331 -0.035 -12.374 1.00 78.94 125 GLY A CA 1
ATOM 1000 C C . GLY A 1 125 ? 10.875 1.094 -13.317 1.00 78.94 125 GLY A C 1
ATOM 1001 O O . GLY A 1 125 ? 10.442 2.151 -12.847 1.00 78.94 125 GLY A O 1
ATOM 1002 N N . PRO A 1 126 ? 10.951 0.895 -14.646 1.00 83.56 126 PRO A N 1
ATOM 1003 C CA . PRO A 1 126 ? 11.356 -0.331 -15.341 1.00 83.56 126 PRO A CA 1
ATOM 1004 C C . PRO A 1 126 ? 12.860 -0.625 -15.217 1.00 83.56 126 PRO A C 1
ATOM 1006 O O . PRO A 1 126 ? 13.687 0.283 -15.181 1.00 83.56 126 PRO A O 1
ATOM 1009 N N . TYR A 1 127 ? 13.220 -1.909 -15.160 1.00 84.06 127 TYR A N 1
ATOM 1010 C CA . TYR A 1 127 ? 14.617 -2.355 -15.133 1.00 84.06 127 TYR A CA 1
ATOM 1011 C C . TYR A 1 127 ? 15.081 -2.786 -16.525 1.00 84.06 127 TYR A C 1
ATOM 1013 O O . TYR A 1 127 ? 14.312 -3.363 -17.289 1.00 84.06 127 TYR A O 1
ATOM 1021 N N . GLN A 1 128 ? 16.361 -2.563 -16.832 1.00 82.56 128 GLN A N 1
ATOM 1022 C CA . GLN A 1 128 ? 16.942 -2.936 -18.125 1.00 82.56 128 GLN A CA 1
ATOM 1023 C C . GLN A 1 128 ? 17.033 -4.457 -18.315 1.00 82.56 128 GLN A C 1
ATOM 1025 O O . GLN A 1 128 ? 16.797 -4.966 -19.407 1.00 82.56 128 GLN A O 1
ATOM 1030 N N . CYS A 1 129 ? 17.391 -5.190 -17.260 1.00 82.56 129 CYS A N 1
ATOM 1031 C CA . CYS A 1 129 ? 17.422 -6.647 -17.268 1.00 82.56 129 CYS A CA 1
ATOM 1032 C C . CYS A 1 129 ? 17.296 -7.207 -15.846 1.00 82.56 129 CYS A C 1
ATOM 1034 O O . CYS A 1 129 ? 17.512 -6.501 -14.859 1.00 82.56 129 CYS A O 1
ATOM 1036 N N . MET A 1 130 ? 16.965 -8.493 -15.748 1.00 81.94 130 MET A N 1
ATOM 1037 C CA . MET A 1 130 ? 16.951 -9.244 -14.497 1.00 81.94 130 MET A CA 1
ATOM 1038 C C . MET A 1 130 ? 17.657 -10.583 -14.715 1.00 81.94 130 MET A C 1
ATOM 1040 O O . MET A 1 130 ? 17.329 -11.308 -15.651 1.00 81.94 130 MET A O 1
ATOM 1044 N N . VAL A 1 131 ? 18.606 -10.922 -13.840 1.00 84.75 131 VAL A N 1
ATOM 1045 C CA . VAL A 1 131 ? 19.337 -12.196 -13.886 1.00 84.75 131 VAL A CA 1
ATOM 1046 C C . VAL A 1 131 ? 18.906 -13.064 -12.708 1.00 84.75 131 VAL A C 1
ATOM 1048 O O . VAL A 1 131 ? 19.056 -12.675 -11.549 1.00 84.75 131 VAL A O 1
ATOM 1051 N N . LEU A 1 132 ? 18.366 -14.246 -13.005 1.00 80.31 132 LEU A N 1
ATOM 1052 C CA . LEU A 1 132 ? 17.912 -15.223 -12.016 1.00 80.31 132 LEU A CA 1
ATOM 1053 C C . LEU A 1 132 ? 18.807 -16.471 -12.081 1.00 80.31 132 LEU A C 1
ATOM 1055 O O . LEU A 1 132 ? 18.855 -17.110 -13.133 1.00 80.31 132 LEU A O 1
ATOM 1059 N N . PRO A 1 133 ? 19.518 -16.846 -10.999 1.00 83.88 133 PRO A N 1
ATOM 1060 C CA . PRO A 1 133 ? 20.318 -18.065 -10.992 1.00 83.88 133 PRO A CA 1
ATOM 1061 C C . PRO A 1 133 ? 19.421 -19.311 -10.952 1.00 83.88 133 PRO A C 1
ATOM 1063 O O . PRO A 1 133 ? 18.382 -19.323 -10.288 1.00 83.88 133 PRO A O 1
ATOM 1066 N N . ALA A 1 134 ? 19.855 -20.381 -11.616 1.00 82.38 134 ALA A N 1
ATOM 1067 C CA . ALA A 1 134 ? 19.194 -21.684 -11.601 1.00 82.38 134 ALA A CA 1
ATOM 1068 C C . ALA A 1 134 ? 19.972 -22.694 -10.741 1.00 82.38 134 ALA A C 1
ATOM 1070 O O . ALA A 1 134 ? 21.194 -22.606 -10.612 1.00 82.38 134 ALA A O 1
ATOM 1071 N N . SER A 1 135 ? 19.254 -23.641 -10.126 1.00 85.19 135 SER A N 1
ATOM 1072 C CA . SER A 1 135 ? 19.876 -24.743 -9.382 1.00 85.19 135 SER A CA 1
ATOM 1073 C C . SER A 1 135 ? 20.676 -25.638 -10.320 1.00 85.19 135 SER A C 1
ATOM 1075 O O . SER A 1 135 ? 20.310 -25.811 -11.479 1.00 85.19 135 SER A O 1
ATOM 1077 N N . LYS A 1 136 ? 21.733 -26.258 -9.788 1.00 86.50 136 LYS A N 1
ATOM 1078 C CA . LYS A 1 136 ? 22.444 -27.340 -10.483 1.00 86.50 136 LYS A CA 1
ATOM 1079 C C . LYS A 1 136 ? 21.638 -28.642 -10.505 1.00 86.50 136 LYS A C 1
ATOM 1081 O O . LYS A 1 136 ? 21.850 -29.470 -11.377 1.00 86.50 136 LYS A O 1
ATOM 1086 N N . GLU A 1 137 ? 20.741 -28.826 -9.537 1.00 88.06 137 GLU A N 1
ATOM 1087 C CA . GLU A 1 137 ? 19.882 -30.006 -9.436 1.00 88.06 137 GLU A CA 1
ATOM 1088 C C . GLU A 1 137 ? 18.572 -29.810 -10.205 1.00 88.06 137 GLU A C 1
ATOM 1090 O O . GLU A 1 137 ? 17.885 -28.799 -10.019 1.00 88.06 137 GLU A O 1
ATOM 1095 N N . GLU A 1 138 ? 18.213 -30.802 -11.021 1.00 83.31 138 GLU A N 1
ATOM 1096 C CA . GLU A 1 138 ? 16.972 -30.822 -11.793 1.00 83.31 138 GLU A CA 1
ATOM 1097 C C . GLU A 1 138 ? 15.742 -30.711 -10.879 1.00 83.31 138 GLU A C 1
ATOM 1099 O O . GLU A 1 138 ? 15.675 -31.292 -9.795 1.00 83.31 138 GLU A O 1
ATOM 1104 N N . GLY A 1 139 ? 14.767 -29.900 -11.291 1.00 80.69 139 GLY A N 1
ATOM 1105 C CA . GLY A 1 139 ? 13.520 -29.694 -10.550 1.00 80.69 139 GLY A CA 1
ATOM 1106 C C . GLY A 1 139 ? 13.647 -28.872 -9.260 1.00 80.69 139 GLY A C 1
ATOM 1107 O O . GLY A 1 139 ? 12.624 -28.480 -8.692 1.00 80.69 139 GLY A O 1
ATOM 1108 N N . LYS A 1 140 ? 14.860 -28.536 -8.800 1.00 75.94 140 LYS A N 1
ATOM 1109 C CA . LYS A 1 140 ? 15.045 -27.681 -7.621 1.00 75.94 140 LYS A CA 1
ATOM 1110 C C . LYS A 1 140 ? 15.127 -26.211 -8.019 1.00 75.94 140 LYS A C 1
ATOM 1112 O O . LYS A 1 140 ? 15.917 -25.806 -8.861 1.00 75.94 140 LYS A O 1
ATOM 1117 N N . LYS A 1 141 ? 14.312 -25.376 -7.376 1.00 72.50 141 LYS A N 1
ATOM 1118 C CA . LYS A 1 141 ? 14.396 -23.915 -7.508 1.00 72.50 141 LYS A CA 1
ATOM 1119 C C . LYS A 1 141 ? 15.342 -23.373 -6.441 1.00 72.50 141 LYS A C 1
ATOM 1121 O O . LYS A 1 141 ? 15.171 -23.691 -5.266 1.00 72.50 141 LYS A O 1
ATOM 1126 N N . LEU A 1 142 ? 16.295 -22.528 -6.834 1.00 70.75 142 LEU A N 1
ATOM 1127 C CA . LEU A 1 142 ? 17.065 -21.737 -5.876 1.00 70.75 142 LEU A CA 1
ATOM 1128 C C . LEU A 1 142 ? 16.149 -20.659 -5.294 1.00 70.75 142 LEU A C 1
ATOM 1130 O O . LEU A 1 142 ? 15.608 -19.829 -6.025 1.00 70.75 142 LEU A O 1
ATOM 1134 N N . LYS A 1 143 ? 15.961 -20.687 -3.977 1.00 68.25 143 LYS A N 1
ATOM 1135 C CA . LYS A 1 143 ? 15.347 -19.592 -3.222 1.00 68.25 143 LYS A CA 1
ATOM 1136 C C . LYS A 1 143 ? 16.470 -18.828 -2.519 1.00 68.25 143 LYS A C 1
ATOM 1138 O O . LYS A 1 143 ? 17.431 -19.454 -2.077 1.00 68.25 143 LYS A O 1
ATOM 1143 N N . LYS A 1 144 ? 16.362 -17.500 -2.465 1.00 58.00 144 LYS A N 1
ATOM 1144 C CA . LYS A 1 144 ? 17.117 -16.701 -1.491 1.00 58.00 144 LYS A CA 1
ATOM 1145 C C . LYS A 1 144 ? 16.453 -16.818 -0.128 1.00 58.00 144 LYS A C 1
ATOM 1147 O O . LYS A 1 144 ? 15.204 -16.912 -0.115 1.00 58.00 144 LYS A O 1
#

pLDDT: mean 85.08, std 14.73, range [39.94, 97.94]

InterPro domains:
  IPR029703 DNA polymerase epsilon catalytic subunit [PTHR10670] (54-144)
  IPR043502 DNA/RNA polymerase superfamily [SSF56672] (5-144)

Foldseek 3Di:
DDDDDDDLPPDCVVVVVVVVVVVVVVVVVVVVVVVVVVCVVPDDPDDDDDDDDDDDDDDDDPPDQAKDKDADPDPVDGIDIDGPVQVVVQVVCLVPPWDQARWDQDPVRDTDT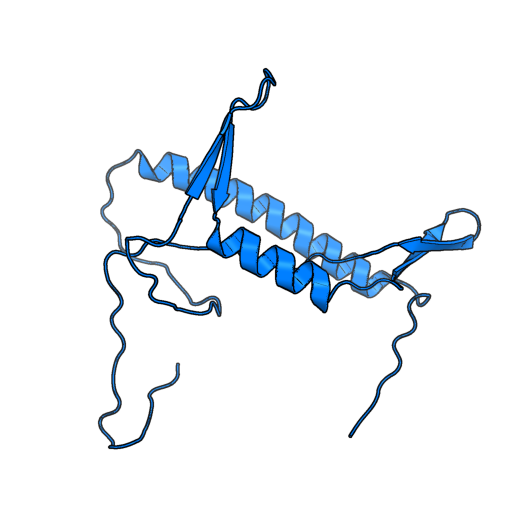DTDDDDGDDDDDDDPDDDADADPDPPDGDDD

Secondary structure (DSSP, 8-state):
-------TTS-THHHHHHHHHHHHHHHHHHHHHHHHHHHTTS--------PPP-PPP----TTS--EEEEEPS-SS--EEEEEHHHHHHHHHHHHHH-EEEEEEE-TTS-EEEEEE-----------S-------SSTTPPPP-

Radius of gyration: 21.27 Å; chains: 1; bounding box: 48×58×50 Å

Sequence (144 aa):
MRQTMICQRENAFYVDTVKAFRDRRYDYKELLKKAKSSLDEISKDDIAGIKAAQGIWCLLPASFPENITFKLQNHKKKSVTVSYPGAMLNAVVNAGFTNDQYHNLQPDGSYTISKENSIFFEVDGPYQCMVLPASKEEGKKLKK

Organism: Strongylus vulgaris (NCBI:txid40348)